Protein AF-A0AAD7F7Q9-F1 (afdb_monomer)

pLDDT: mean 79.04, std 15.79, range [34.03, 96.25]

Sequence (147 aa):
RQLPAELTTLDPARLTSANYLDISNCEGPLRQQFRRVQSKQIPDPHMRQYGLHLRTSDIVFPDNTRGFLYLNSPSDQSPLAASLRLRITGSDDPRTMAEGHDLLMDYGLPWKIPILELLSRARYKNFMKILTEDGLAPPELKLVAVS

Solvent-accessible surface area (backbone atoms only — not comparable to full-atom values): 8892 Å² total; per-residue (Å²): 87,76,79,64,96,51,65,71,61,39,51,79,93,70,56,48,49,70,42,45,40,78,47,41,67,33,57,49,84,69,33,79,71,44,57,43,73,72,56,93,70,77,71,59,78,72,44,54,81,73,70,60,67,82,56,59,42,86,42,70,47,54,84,83,43,24,22,37,61,29,62,48,65,60,89,91,50,62,73,73,69,15,23,40,32,42,35,34,32,94,54,51,54,58,78,38,62,79,80,31,45,62,43,60,40,101,87,72,46,66,45,66,47,46,42,66,54,42,73,74,36,81,91,30,48,68,60,50,49,32,30,49,76,68,71,68,50,64,86,83,58,82,74,71,85,72,133

Radius of gyration: 16.32 Å; Cα contacts (8 Å, |Δi|>4): 230; chains: 1; bounding box: 46×30×40 Å

Mean predicted aligned error: 8.83 Å

Foldseek 3Di:
DDQQPQCQAQALVPAALSQKDDQAQHDDPLQVLQKDQPDPDDPDPVCVVVVDDRDIDRDGQHPQQIAHWHWDDDPVDDLQQIWIWGWRFPHSHSVRSVVTHTRAHPVGHHRTGGLVNCVPDPRNVVVLVSCVVVVNNDPPPPPPPDD

Organism: NCBI:txid1738132

Secondary structure (DSSP, 8-state):
--S-TT-----GGG--GGGEEE-TT--STTGGG-EEES-SS---GGGGGGT----EEE-PPPTT-EEEEEEE--TTS-GGG-EEEEEE-SSS-GGGGGT-EEPBPTTSSBPEEEHHHHHH-GGGHHHHHHHHHTT-S-GGGGGS---

Structure (mmCIF, N/CA/C/O backbone):
data_AF-A0AAD7F7Q9-F1
#
_entry.id   AF-A0AAD7F7Q9-F1
#
loop_
_atom_site.group_PDB
_atom_site.id
_atom_site.type_symbol
_atom_site.label_atom_id
_atom_site.label_alt_id
_atom_site.label_comp_id
_atom_site.label_asym_id
_atom_site.label_entity_id
_atom_site.label_seq_id
_atom_site.pdbx_PDB_ins_code
_atom_site.Cartn_x
_atom_site.Cartn_y
_atom_site.Cartn_z
_atom_site.occupancy
_atom_site.B_iso_or_equiv
_atom_site.auth_seq_id
_atom_site.auth_comp_id
_atom_site.auth_asym_id
_atom_site.auth_atom_id
_atom_site.pdbx_PDB_model_num
ATOM 1 N N . ARG A 1 1 ? 6.349 11.960 -7.761 1.00 45.59 1 ARG A N 1
ATOM 2 C CA . ARG A 1 1 ? 5.029 12.498 -7.342 1.00 45.59 1 ARG A CA 1
ATOM 3 C C . ARG A 1 1 ? 4.796 12.045 -5.902 1.00 45.59 1 ARG A C 1
ATOM 5 O O . ARG A 1 1 ? 5.160 10.929 -5.568 1.00 45.59 1 ARG A O 1
ATOM 12 N N . GLN A 1 2 ? 4.315 12.918 -5.016 1.00 48.66 2 GLN A N 1
ATOM 13 C CA . GLN A 1 2 ? 3.992 12.522 -3.637 1.00 48.66 2 GLN A CA 1
ATOM 14 C C . GLN A 1 2 ? 2.773 11.580 -3.631 1.00 48.66 2 GLN A C 1
ATOM 16 O O . GLN A 1 2 ? 2.073 11.489 -4.639 1.00 48.66 2 GLN A O 1
ATOM 21 N N . LEU A 1 3 ? 2.557 10.866 -2.520 1.00 59.94 3 LEU A N 1
ATOM 22 C CA . LEU A 1 3 ? 1.304 10.147 -2.248 1.00 59.94 3 LEU A CA 1
ATOM 23 C C . LEU A 1 3 ? 0.109 11.050 -2.606 1.00 59.94 3 LEU A C 1
ATOM 25 O O . LEU A 1 3 ? 0.223 12.265 -2.423 1.00 59.94 3 LEU A O 1
ATOM 29 N N . PRO A 1 4 ? -1.003 10.505 -3.123 1.00 57.69 4 PRO A N 1
ATOM 30 C CA . PRO A 1 4 ? -2.164 11.300 -3.474 1.00 57.69 4 PRO A CA 1
ATOM 31 C C . PRO A 1 4 ? -2.591 12.068 -2.233 1.00 57.69 4 PRO A C 1
ATOM 33 O O . PRO A 1 4 ? -2.546 11.545 -1.115 1.00 57.69 4 PRO A O 1
ATOM 36 N N . ALA A 1 5 ? -2.996 13.316 -2.442 1.00 60.59 5 ALA A N 1
ATOM 37 C CA . ALA A 1 5 ? -3.481 14.178 -1.371 1.00 60.59 5 ALA A CA 1
ATOM 38 C C . ALA A 1 5 ? -4.676 13.557 -0.616 1.00 60.59 5 ALA A C 1
ATOM 40 O O . ALA A 1 5 ? -4.972 13.963 0.502 1.00 60.59 5 ALA A O 1
ATOM 41 N N . GLU A 1 6 ? -5.316 12.552 -1.221 1.00 69.12 6 GLU A N 1
ATOM 42 C CA . GLU A 1 6 ? -6.557 11.908 -0.799 1.00 69.12 6 GLU A CA 1
ATOM 43 C C . GLU A 1 6 ? -6.364 10.476 -0.269 1.00 69.12 6 GLU A C 1
ATOM 45 O O . GLU A 1 6 ? -7.336 9.734 -0.133 1.00 69.12 6 GLU A O 1
ATOM 50 N N . LEU A 1 7 ? -5.137 10.034 0.051 1.00 86.00 7 LEU A N 1
ATOM 51 C CA . LEU A 1 7 ? -4.993 8.772 0.788 1.00 86.00 7 LEU A CA 1
ATOM 52 C C . LEU A 1 7 ? -5.560 8.954 2.205 1.00 86.00 7 LEU A C 1
ATOM 54 O O . LEU A 1 7 ? -4.905 9.530 3.071 1.00 86.00 7 LEU A O 1
ATOM 58 N N . THR A 1 8 ? -6.779 8.467 2.422 1.00 91.25 8 THR A N 1
ATOM 59 C CA . THR A 1 8 ? -7.552 8.666 3.657 1.00 91.25 8 THR A CA 1
ATOM 60 C C . THR A 1 8 ? -7.691 7.407 4.502 1.00 91.25 8 THR A C 1
ATOM 62 O O . THR A 1 8 ? -8.021 7.516 5.676 1.00 91.25 8 THR A O 1
ATOM 65 N N . THR A 1 9 ? -7.449 6.225 3.932 1.00 94.38 9 THR A N 1
ATOM 66 C CA . THR A 1 9 ? -7.551 4.948 4.644 1.00 94.38 9 THR A CA 1
ATOM 67 C C . THR A 1 9 ? -6.593 3.909 4.066 1.00 94.38 9 THR A C 1
ATOM 69 O O . THR A 1 9 ? -6.182 3.988 2.906 1.00 94.38 9 THR A O 1
ATOM 72 N N . LEU A 1 10 ? -6.224 2.947 4.901 1.00 94.31 10 LEU A N 1
ATOM 73 C CA . LEU A 1 10 ? -5.445 1.753 4.582 1.00 94.31 10 LEU A CA 1
ATOM 74 C C . LEU A 1 10 ? -6.214 0.466 4.918 1.00 94.31 10 LEU A C 1
ATOM 76 O O . LEU A 1 10 ? -5.664 -0.629 4.771 1.00 94.31 10 LEU A O 1
ATOM 80 N N . ASP A 1 11 ? -7.465 0.591 5.364 1.00 94.38 11 ASP A N 1
ATOM 81 C CA . ASP A 1 11 ? -8.386 -0.519 5.579 1.00 94.38 11 ASP A CA 1
ATOM 82 C C . ASP A 1 11 ? -9.008 -0.955 4.238 1.00 94.38 11 ASP A C 1
ATOM 84 O O . ASP A 1 11 ? -9.748 -0.169 3.634 1.00 94.38 11 ASP A O 1
ATOM 88 N N . PRO A 1 12 ? -8.775 -2.200 3.769 1.00 93.00 12 PRO A N 1
ATOM 89 C CA . PRO A 1 12 ? -9.391 -2.718 2.548 1.00 93.00 12 PRO A CA 1
ATOM 90 C C . PRO A 1 12 ? -10.914 -2.549 2.487 1.00 93.00 12 PRO A C 1
ATOM 92 O O . PRO A 1 12 ? -11.456 -2.361 1.401 1.00 93.00 12 PRO A O 1
ATOM 95 N N . ALA A 1 13 ? -11.607 -2.609 3.629 1.00 93.31 13 ALA A N 1
ATOM 96 C CA . ALA A 1 13 ? -13.064 -2.517 3.692 1.00 93.31 13 ALA A CA 1
ATOM 97 C C . ALA A 1 13 ? -13.599 -1.085 3.516 1.00 93.31 13 ALA A C 1
ATOM 99 O O . ALA A 1 13 ? -14.800 -0.900 3.318 1.00 93.31 13 ALA A O 1
ATOM 100 N N . ARG A 1 14 ? -12.729 -0.071 3.597 1.00 95.06 14 ARG A N 1
ATOM 101 C CA . ARG A 1 14 ? -13.099 1.354 3.560 1.00 95.06 14 ARG A CA 1
ATOM 102 C C . ARG A 1 14 ? -12.535 2.093 2.349 1.00 95.06 14 ARG A C 1
ATOM 104 O O . ARG A 1 14 ? -12.756 3.297 2.223 1.00 95.06 14 ARG A O 1
ATOM 111 N N . LEU A 1 15 ? -11.819 1.389 1.471 1.00 94.31 15 LEU A N 1
ATOM 112 C CA . LEU A 1 15 ? -11.243 1.960 0.258 1.00 94.31 15 LEU A CA 1
ATOM 113 C C . LEU A 1 15 ? -12.321 2.577 -0.640 1.00 94.31 15 LEU A C 1
ATOM 115 O O . LEU A 1 15 ? -13.414 2.039 -0.811 1.00 94.31 15 LEU A O 1
ATOM 119 N N . THR A 1 16 ? -11.964 3.695 -1.263 1.00 94.31 16 THR A N 1
ATOM 120 C CA . THR A 1 16 ? -12.761 4.399 -2.274 1.00 94.31 16 THR A CA 1
ATOM 121 C C . THR A 1 16 ? -11.908 4.661 -3.512 1.00 94.31 16 THR A C 1
ATOM 123 O O . THR A 1 16 ? -10.683 4.542 -3.451 1.00 94.31 16 THR A O 1
ATOM 126 N N . SER A 1 17 ? -12.517 5.065 -4.630 1.00 93.56 17 SER A N 1
ATOM 127 C CA . SER A 1 17 ? -11.772 5.390 -5.857 1.00 93.56 17 SER A CA 1
ATOM 128 C C . SER A 1 17 ? -10.753 6.519 -5.681 1.00 93.56 17 SER A C 1
ATOM 130 O O . SER A 1 17 ? -9.699 6.495 -6.310 1.00 93.56 17 SER A O 1
ATOM 132 N N . ALA A 1 18 ? -10.987 7.444 -4.745 1.00 91.44 18 ALA A N 1
ATOM 133 C CA . ALA A 1 18 ? -10.034 8.492 -4.365 1.00 91.44 18 ALA A CA 1
ATOM 134 C C . ALA A 1 18 ? -8.714 7.943 -3.784 1.00 91.44 18 ALA A C 1
ATOM 136 O O . ALA A 1 18 ? -7.675 8.602 -3.820 1.00 91.44 18 ALA A O 1
ATOM 137 N N . ASN A 1 19 ? -8.726 6.716 -3.252 1.00 91.94 19 ASN A N 1
ATOM 138 C CA . ASN A 1 19 ? -7.531 6.055 -2.733 1.00 91.94 19 ASN A CA 1
ATOM 139 C C . ASN A 1 19 ? -6.743 5.300 -3.818 1.00 91.94 19 ASN A C 1
ATOM 141 O O . ASN A 1 19 ? -5.740 4.659 -3.494 1.00 91.94 19 ASN A O 1
ATOM 145 N N . TYR A 1 20 ? -7.179 5.355 -5.082 1.00 92.69 20 TYR A N 1
ATOM 146 C CA . TYR A 1 20 ? -6.471 4.743 -6.198 1.00 92.69 20 TYR A CA 1
ATOM 147 C C . TYR A 1 20 ? -5.188 5.508 -6.519 1.00 92.69 20 TYR A C 1
ATOM 149 O O . TYR A 1 20 ? -5.138 6.738 -6.575 1.00 92.69 20 TYR A O 1
ATOM 157 N N . LEU A 1 21 ? -4.117 4.754 -6.720 1.00 89.44 21 LEU A N 1
ATOM 158 C CA . LEU A 1 21 ? -2.762 5.261 -6.826 1.00 89.44 21 LEU A CA 1
ATOM 159 C C . LEU A 1 21 ? -2.175 4.890 -8.169 1.00 89.44 21 LEU A C 1
ATOM 161 O O . LEU A 1 21 ? -2.281 3.743 -8.590 1.00 89.44 21 LEU A O 1
ATOM 165 N N . ASP A 1 22 ? -1.439 5.821 -8.763 1.00 90.00 22 ASP A N 1
ATOM 166 C CA . ASP A 1 22 ? -0.465 5.509 -9.799 1.00 90.00 22 ASP A CA 1
ATOM 167 C C . ASP A 1 22 ? 0.932 5.863 -9.298 1.00 90.00 22 ASP A C 1
ATOM 169 O O . ASP A 1 22 ? 1.270 7.038 -9.114 1.00 90.00 22 ASP A O 1
ATOM 173 N N . ILE A 1 23 ? 1.734 4.829 -9.042 1.00 85.69 23 ILE A N 1
ATOM 174 C CA . ILE A 1 23 ? 3.135 4.980 -8.646 1.00 85.69 23 ILE A CA 1
ATOM 175 C C . ILE A 1 23 ? 4.101 4.534 -9.748 1.00 85.69 23 ILE A C 1
ATOM 177 O O . ILE A 1 23 ? 5.302 4.425 -9.487 1.00 85.69 23 ILE A O 1
ATOM 181 N N . SER A 1 24 ? 3.608 4.321 -10.971 1.00 86.94 24 SER A N 1
ATOM 182 C CA . SER A 1 24 ? 4.445 4.035 -12.139 1.00 86.94 24 SER A CA 1
ATOM 183 C C . SER A 1 24 ? 5.492 5.136 -12.288 1.00 86.94 24 SER A C 1
ATOM 185 O O . SER A 1 24 ? 5.168 6.326 -12.229 1.00 86.94 24 SER A O 1
ATOM 187 N N . ASN A 1 25 ? 6.762 4.752 -12.440 1.00 78.19 25 ASN A N 1
ATOM 188 C CA . ASN A 1 25 ? 7.876 5.695 -12.599 1.00 78.19 25 ASN A CA 1
ATOM 189 C C . ASN A 1 25 ? 7.982 6.756 -11.479 1.00 78.19 25 ASN A C 1
ATOM 191 O O . ASN A 1 25 ? 8.553 7.832 -11.667 1.00 78.19 25 ASN A O 1
ATOM 195 N N . CYS A 1 26 ? 7.411 6.490 -10.300 1.00 71.38 26 CYS A N 1
ATOM 196 C CA . CYS A 1 26 ? 7.268 7.512 -9.277 1.00 71.38 26 CYS A CA 1
ATOM 197 C C . CYS A 1 26 ? 8.579 7.790 -8.532 1.00 71.38 26 CYS A C 1
ATOM 199 O O . CYS A 1 26 ? 9.206 6.903 -7.951 1.00 71.38 26 CYS A O 1
ATOM 201 N N . GLU A 1 27 ? 8.952 9.068 -8.470 1.00 60.91 27 GLU A N 1
ATOM 202 C CA . GLU A 1 27 ? 9.985 9.576 -7.570 1.00 60.91 27 GLU A CA 1
ATOM 203 C C . GLU A 1 27 ? 9.368 9.980 -6.221 1.00 60.91 27 GLU A C 1
ATOM 205 O O . GLU A 1 27 ? 8.457 10.815 -6.175 1.00 60.91 27 GLU A O 1
ATOM 210 N N . GLY A 1 28 ? 9.837 9.380 -5.118 1.00 64.88 28 GLY A N 1
ATOM 211 C CA . GLY A 1 28 ? 9.315 9.648 -3.774 1.00 64.88 28 GLY A CA 1
ATOM 212 C C . GLY A 1 28 ? 9.776 8.654 -2.694 1.00 64.88 28 GLY A C 1
ATOM 213 O O . GLY A 1 28 ? 10.573 7.756 -2.971 1.00 64.88 28 GLY A O 1
ATOM 214 N N . PRO A 1 29 ? 9.277 8.770 -1.447 1.00 62.78 29 PRO A N 1
ATOM 215 C CA . PRO A 1 29 ? 9.687 7.916 -0.325 1.00 62.78 29 PRO A CA 1
ATOM 216 C C . PRO A 1 29 ? 9.320 6.433 -0.506 1.00 62.78 29 PRO A C 1
ATOM 218 O O . PRO A 1 29 ? 9.980 5.575 0.080 1.00 62.78 29 PRO A O 1
ATOM 221 N N . LEU A 1 30 ? 8.315 6.124 -1.335 1.00 68.50 30 LEU A N 1
ATOM 222 C CA . LEU A 1 30 ? 7.985 4.750 -1.728 1.00 68.50 30 LEU A CA 1
ATOM 223 C C . LEU A 1 30 ? 9.050 4.135 -2.650 1.00 68.50 30 LEU A C 1
ATOM 225 O O . LEU A 1 30 ? 9.368 2.959 -2.500 1.00 68.50 30 LEU A O 1
ATOM 229 N N . ARG A 1 31 ? 9.678 4.930 -3.533 1.00 68.62 31 ARG A N 1
ATOM 230 C CA . ARG A 1 31 ? 10.747 4.462 -4.438 1.00 68.62 31 ARG A CA 1
ATOM 231 C C . ARG A 1 31 ? 11.928 3.887 -3.667 1.00 68.62 31 ARG A C 1
ATOM 233 O O . ARG A 1 31 ? 12.484 2.873 -4.056 1.00 68.62 31 ARG A O 1
ATOM 240 N N . GLN A 1 32 ? 12.281 4.493 -2.533 1.00 64.38 32 GLN A N 1
ATOM 241 C CA . GLN A 1 32 ? 13.411 4.026 -1.724 1.00 64.38 32 GLN A CA 1
ATOM 242 C C . GLN A 1 32 ? 13.208 2.618 -1.138 1.00 64.38 32 GLN A C 1
ATOM 244 O O . GLN A 1 32 ? 14.171 2.069 -0.602 1.00 64.38 32 GLN A O 1
ATOM 249 N N . GLN A 1 33 ? 11.996 2.058 -1.224 1.00 66.88 33 GLN A N 1
ATOM 250 C CA . GLN A 1 33 ? 11.670 0.684 -0.832 1.00 66.88 33 GLN A CA 1
ATOM 251 C C . GLN A 1 33 ? 11.658 -0.296 -2.001 1.00 66.88 33 GLN A C 1
ATOM 253 O O . GLN A 1 33 ? 11.740 -1.502 -1.789 1.00 66.88 33 GLN A O 1
ATOM 258 N N . PHE A 1 34 ? 11.564 0.196 -3.232 1.00 69.38 34 PHE A N 1
ATOM 259 C CA . PHE A 1 34 ? 11.655 -0.634 -4.422 1.00 69.38 34 PHE A CA 1
ATOM 260 C C . PHE A 1 34 ? 13.121 -0.688 -4.856 1.00 69.38 34 PHE A C 1
ATOM 262 O O . PHE A 1 34 ? 13.585 0.053 -5.720 1.00 69.38 34 PHE A O 1
ATOM 269 N N . ARG A 1 35 ? 13.899 -1.514 -4.150 1.00 68.12 35 ARG A N 1
ATOM 270 C CA . ARG A 1 35 ? 15.325 -1.714 -4.423 1.00 68.12 35 ARG A CA 1
ATOM 271 C C . ARG A 1 35 ? 15.586 -3.121 -4.916 1.00 68.12 35 ARG A C 1
ATOM 273 O O . ARG A 1 35 ? 15.092 -4.094 -4.346 1.00 68.12 35 ARG A O 1
ATOM 280 N N . ARG A 1 36 ? 16.452 -3.226 -5.917 1.00 70.50 36 ARG A N 1
ATOM 281 C CA . ARG A 1 36 ? 16.958 -4.506 -6.407 1.00 70.50 36 ARG A CA 1
ATOM 282 C C . ARG A 1 36 ? 18.270 -4.831 -5.720 1.00 70.50 36 ARG A C 1
ATOM 284 O O . ARG A 1 36 ? 19.174 -3.998 -5.685 1.00 70.50 36 ARG A O 1
ATOM 291 N N . VAL A 1 37 ? 18.399 -6.049 -5.207 1.00 70.31 37 VAL A N 1
ATOM 292 C CA . VAL A 1 37 ? 19.688 -6.544 -4.713 1.00 70.31 37 VAL A CA 1
ATOM 293 C C . VAL A 1 37 ? 20.587 -6.838 -5.919 1.00 70.31 37 VAL A C 1
ATOM 295 O O . VAL A 1 37 ? 20.209 -7.600 -6.806 1.00 70.31 37 VAL A O 1
ATOM 298 N N . GLN A 1 38 ? 21.766 -6.217 -5.966 1.00 66.62 38 GLN A N 1
ATOM 299 C CA . GLN A 1 38 ? 22.714 -6.330 -7.082 1.00 66.62 38 GLN A CA 1
ATOM 300 C C . GLN A 1 38 ? 23.519 -7.633 -7.049 1.00 66.62 38 GLN A C 1
ATOM 302 O O . GLN A 1 38 ? 23.989 -8.083 -8.088 1.00 66.62 38 GLN A O 1
ATOM 307 N N . SER A 1 39 ? 23.687 -8.244 -5.873 1.00 66.81 39 SER A N 1
ATOM 308 C CA . SER A 1 39 ? 24.421 -9.501 -5.717 1.00 66.81 39 SER A CA 1
ATOM 309 C C . SER A 1 39 ? 23.614 -10.518 -4.922 1.00 66.81 39 SER A C 1
ATOM 311 O O . SER A 1 39 ? 23.101 -10.218 -3.848 1.00 66.81 39 SER A O 1
ATOM 313 N N . LYS A 1 40 ? 23.543 -11.749 -5.435 1.00 59.38 40 LYS A N 1
ATOM 314 C CA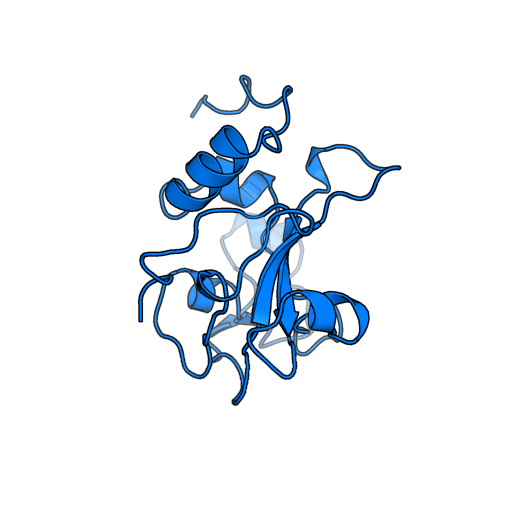 . LYS A 1 40 ? 22.988 -12.899 -4.707 1.00 59.38 40 LYS A CA 1
ATOM 315 C C . LYS A 1 40 ? 23.964 -13.457 -3.660 1.00 59.38 40 LYS A C 1
ATOM 317 O O . LYS A 1 40 ? 23.587 -14.347 -2.906 1.00 59.38 40 LYS A O 1
ATOM 322 N N . GLN A 1 41 ? 25.202 -12.955 -3.610 1.00 61.66 41 GLN A N 1
ATOM 323 C CA . GLN A 1 41 ? 26.150 -13.302 -2.557 1.00 61.66 41 GLN A CA 1
ATOM 324 C C . GLN A 1 41 ? 25.797 -12.517 -1.298 1.00 61.66 41 GLN A C 1
ATOM 326 O O . GLN A 1 41 ? 25.859 -11.287 -1.280 1.00 61.66 41 GLN A O 1
ATOM 331 N N . ILE A 1 42 ? 25.407 -13.242 -0.254 1.00 58.56 42 ILE A N 1
ATOM 332 C CA . ILE A 1 42 ? 25.211 -12.678 1.077 1.00 58.56 42 ILE A CA 1
ATOM 333 C C . ILE A 1 42 ? 26.615 -12.349 1.603 1.00 58.56 42 ILE A C 1
ATOM 335 O O . ILE A 1 42 ? 27.424 -13.271 1.717 1.00 58.56 42 ILE A O 1
ATOM 339 N N . PRO A 1 43 ? 26.945 -11.071 1.876 1.00 57.97 43 PRO A N 1
ATOM 340 C CA . PRO A 1 43 ? 28.197 -10.732 2.536 1.00 57.97 43 PRO A CA 1
ATOM 341 C C . PRO A 1 43 ? 28.267 -11.495 3.852 1.00 57.97 43 PRO A C 1
ATOM 343 O O . PRO A 1 43 ? 27.231 -11.662 4.504 1.00 57.97 43 PRO A O 1
ATOM 346 N N . ASP A 1 44 ? 29.463 -11.941 4.227 1.00 62.97 44 ASP A N 1
ATOM 347 C CA . ASP A 1 44 ? 29.699 -12.610 5.504 1.00 62.97 44 ASP A CA 1
ATOM 348 C C . ASP A 1 44 ? 28.953 -11.849 6.626 1.00 62.97 44 ASP A C 1
ATOM 350 O O . ASP A 1 44 ? 29.034 -10.617 6.687 1.00 62.97 44 ASP A O 1
ATOM 354 N N . PRO A 1 45 ? 28.156 -12.524 7.474 1.00 58.88 45 PRO A N 1
ATOM 355 C CA . PRO A 1 45 ? 27.390 -11.866 8.530 1.00 58.88 45 PRO A CA 1
ATOM 356 C C . PRO A 1 45 ? 28.252 -10.988 9.458 1.00 58.88 45 PRO A C 1
ATOM 358 O O . PRO A 1 45 ? 27.746 -9.981 9.960 1.00 58.88 45 PRO A O 1
ATOM 361 N N . HIS A 1 46 ? 29.549 -11.281 9.612 1.00 62.03 46 HIS A N 1
ATOM 362 C CA . HIS A 1 46 ? 30.514 -10.446 10.337 1.00 62.03 46 HIS A CA 1
ATOM 363 C C . HIS A 1 46 ? 30.851 -9.140 9.594 1.00 62.03 46 HIS A C 1
ATOM 365 O O . HIS A 1 46 ? 31.169 -8.131 10.220 1.00 62.03 46 HIS A O 1
ATOM 371 N N . MET A 1 47 ? 30.690 -9.081 8.268 1.00 54.06 47 MET A N 1
ATOM 372 C CA . MET A 1 47 ? 30.880 -7.851 7.484 1.00 54.06 47 MET A CA 1
ATOM 373 C C . MET A 1 47 ? 29.819 -6.782 7.764 1.00 54.06 47 MET A C 1
ATOM 375 O O . MET A 1 47 ? 30.068 -5.599 7.519 1.00 54.06 47 MET A O 1
ATOM 379 N N . ARG A 1 48 ? 28.656 -7.152 8.325 1.00 52.75 48 ARG A N 1
ATOM 380 C CA . ARG A 1 48 ? 27.645 -6.172 8.762 1.00 52.75 48 ARG A CA 1
ATOM 381 C C . ARG A 1 48 ? 28.125 -5.318 9.937 1.00 52.75 48 ARG A C 1
ATOM 383 O O . ARG A 1 48 ? 27.694 -4.173 10.034 1.00 52.75 48 ARG A O 1
ATOM 390 N N . GLN A 1 49 ? 29.048 -5.819 10.770 1.00 53.00 49 GLN A N 1
ATOM 391 C CA . GLN A 1 49 ? 29.684 -5.013 11.825 1.00 53.00 49 GLN A CA 1
ATOM 392 C C . GLN A 1 49 ? 30.550 -3.879 11.254 1.00 53.00 49 GLN A C 1
ATOM 394 O O . GLN A 1 49 ? 30.770 -2.885 11.937 1.00 53.00 49 GLN A O 1
ATOM 399 N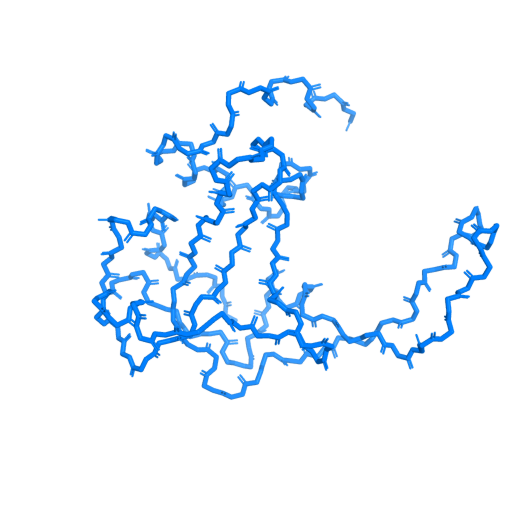 N . TYR A 1 50 ? 30.975 -3.984 9.990 1.00 48.03 50 TYR A N 1
ATOM 400 C CA . TYR A 1 50 ? 31.792 -2.983 9.296 1.00 48.03 50 TYR A CA 1
ATOM 401 C C . TYR A 1 50 ? 30.984 -2.085 8.341 1.00 48.03 50 TYR A C 1
ATOM 403 O O . TYR A 1 50 ? 31.559 -1.394 7.504 1.00 48.03 50 TYR A O 1
ATOM 411 N N . GLY A 1 51 ? 29.647 -2.094 8.431 1.00 48.50 51 GLY A N 1
ATOM 412 C CA . GLY A 1 51 ? 28.786 -1.213 7.633 1.00 48.50 51 GLY A CA 1
ATOM 413 C C . GLY A 1 51 ? 28.678 -1.581 6.149 1.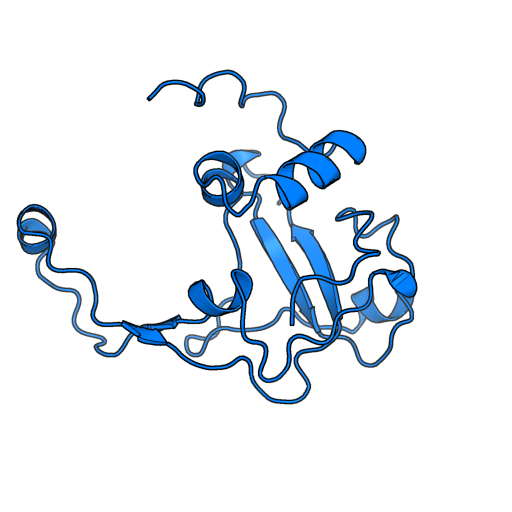00 48.50 51 GLY A C 1
ATOM 414 O O . GLY A 1 51 ? 28.158 -0.787 5.361 1.00 48.50 51 GLY A O 1
ATOM 415 N N . LEU A 1 52 ? 29.129 -2.775 5.736 1.00 50.59 52 LEU A N 1
ATOM 416 C CA . LEU A 1 52 ? 28.961 -3.219 4.354 1.00 50.59 52 LEU A CA 1
ATOM 417 C C . LEU A 1 52 ? 27.508 -3.664 4.122 1.00 50.59 52 LEU A C 1
ATOM 419 O O . LEU A 1 52 ? 27.112 -4.796 4.403 1.00 50.59 52 LEU A O 1
ATOM 423 N N . HIS A 1 53 ? 26.683 -2.742 3.631 1.00 57.81 53 HIS A N 1
ATOM 424 C CA . HIS A 1 53 ? 25.310 -3.037 3.235 1.00 57.81 53 HIS A CA 1
ATOM 425 C C . HIS A 1 53 ? 25.276 -3.918 1.979 1.00 57.81 53 HIS A C 1
ATOM 427 O O . HIS A 1 53 ? 26.144 -3.821 1.108 1.00 57.81 53 HIS A O 1
ATOM 433 N N . LEU A 1 54 ? 24.237 -4.758 1.862 1.00 63.41 54 LEU A N 1
ATOM 434 C CA . LEU A 1 54 ? 23.908 -5.419 0.597 1.00 63.41 54 LEU A CA 1
ATOM 435 C C . LEU A 1 54 ? 23.908 -4.362 -0.509 1.00 63.41 54 LEU A C 1
ATOM 437 O O . LEU A 1 54 ? 23.232 -3.340 -0.386 1.00 63.41 54 LEU A O 1
ATOM 441 N N . ARG A 1 55 ? 24.673 -4.596 -1.580 1.00 67.12 55 ARG A N 1
ATOM 442 C CA . ARG A 1 55 ? 24.666 -3.685 -2.724 1.00 67.12 55 ARG A CA 1
ATOM 443 C C . ARG A 1 55 ? 23.276 -3.712 -3.341 1.00 67.12 55 ARG A C 1
ATOM 445 O O . ARG A 1 55 ? 22.847 -4.742 -3.857 1.00 67.12 55 ARG A O 1
ATOM 452 N N . THR A 1 56 ? 22.570 -2.591 -3.269 1.00 68.12 56 THR A N 1
ATOM 453 C CA . THR A 1 56 ? 21.246 -2.422 -3.866 1.00 68.12 56 THR A CA 1
ATOM 454 C C . THR A 1 56 ? 21.280 -1.325 -4.917 1.00 68.12 56 THR A C 1
ATOM 456 O O . THR A 1 56 ? 21.857 -0.272 -4.661 1.00 68.12 56 THR A O 1
ATOM 459 N N . SER A 1 57 ? 20.642 -1.536 -6.065 1.00 69.44 57 SER A N 1
ATOM 460 C CA . SER A 1 57 ? 20.318 -0.457 -7.003 1.00 69.44 57 SER A CA 1
ATOM 461 C C . SER A 1 57 ? 18.913 0.048 -6.728 1.00 69.44 57 SER A C 1
ATOM 463 O O . SER A 1 57 ? 17.991 -0.749 -6.521 1.00 69.44 57 SER A O 1
ATOM 465 N N . ASP A 1 58 ? 18.752 1.365 -6.796 1.00 67.94 58 ASP A N 1
ATOM 466 C CA . ASP A 1 58 ? 17.433 1.961 -6.938 1.00 67.94 58 ASP A CA 1
ATOM 467 C C . ASP A 1 58 ? 16.852 1.514 -8.280 1.00 67.94 58 ASP A C 1
ATOM 469 O O . ASP A 1 58 ? 17.483 1.684 -9.324 1.00 67.94 58 ASP A O 1
ATOM 473 N N . ILE A 1 59 ? 15.659 0.933 -8.243 1.00 72.81 59 ILE A N 1
ATOM 474 C CA . ILE A 1 59 ? 14.874 0.642 -9.438 1.00 72.81 59 ILE A CA 1
ATOM 475 C C . ILE A 1 59 ? 13.610 1.499 -9.400 1.00 72.81 59 ILE A C 1
ATOM 477 O O . ILE A 1 59 ? 13.150 1.920 -8.335 1.00 72.81 59 ILE A O 1
ATOM 481 N N . VAL A 1 60 ? 13.090 1.837 -10.573 1.00 78.31 60 VAL A N 1
ATOM 482 C CA . VAL A 1 60 ? 11.785 2.492 -10.678 1.00 78.31 60 VAL A CA 1
ATOM 483 C C . VAL A 1 60 ? 10.692 1.437 -10.569 1.00 78.31 60 VAL A C 1
ATOM 485 O O . VAL A 1 60 ? 10.906 0.279 -10.934 1.00 78.31 60 VAL A O 1
ATOM 488 N N . PHE A 1 61 ? 9.529 1.827 -10.049 1.00 83.19 61 PHE A N 1
ATOM 489 C CA . PHE A 1 61 ? 8.349 0.974 -10.148 1.00 83.19 61 PHE A CA 1
ATOM 490 C C . PHE A 1 61 ? 8.044 0.708 -11.628 1.00 83.19 61 PHE A C 1
ATOM 492 O O . PHE A 1 61 ? 8.134 1.657 -12.415 1.00 83.19 61 PHE A O 1
ATOM 499 N N . PRO A 1 62 ? 7.686 -0.533 -12.005 1.00 84.56 62 PRO A N 1
ATOM 500 C CA . PRO A 1 62 ? 7.328 -0.865 -13.376 1.00 84.56 62 PRO A CA 1
ATOM 501 C C . PRO A 1 62 ? 6.183 0.001 -13.905 1.00 84.56 62 PRO A C 1
ATOM 503 O O . PRO A 1 62 ? 5.400 0.576 -13.137 1.00 84.56 62 PRO A O 1
ATOM 506 N N . ASP A 1 63 ? 6.043 0.047 -15.224 1.00 86.38 63 ASP A N 1
ATOM 507 C CA . ASP A 1 63 ? 4.871 0.657 -15.844 1.00 86.38 63 ASP A CA 1
ATOM 508 C C . ASP A 1 63 ? 3.582 -0.029 -15.375 1.00 86.38 63 ASP A C 1
ATOM 510 O O . ASP A 1 63 ? 3.557 -1.229 -15.097 1.00 86.38 63 ASP A O 1
ATOM 514 N N . ASN A 1 64 ? 2.497 0.744 -15.307 1.00 86.50 64 ASN A N 1
ATOM 515 C CA . ASN A 1 64 ? 1.190 0.297 -14.821 1.00 86.50 64 ASN A CA 1
ATOM 516 C C . ASN A 1 64 ? 1.192 -0.207 -13.367 1.00 86.50 64 ASN A C 1
ATOM 518 O O . ASN A 1 64 ? 0.321 -0.993 -12.990 1.00 86.50 64 ASN A O 1
ATOM 522 N N . THR A 1 65 ? 2.104 0.285 -12.523 1.00 91.25 65 THR A N 1
ATOM 523 C CA . THR A 1 65 ? 2.052 0.040 -11.076 1.00 91.25 65 THR A CA 1
ATOM 524 C C . THR A 1 65 ? 0.975 0.924 -10.448 1.00 91.25 65 THR A C 1
ATOM 526 O O . THR A 1 65 ? 1.255 1.992 -9.891 1.00 91.25 65 THR A O 1
ATOM 529 N N . ARG A 1 66 ? -0.280 0.482 -10.588 1.00 93.00 66 ARG A N 1
ATOM 530 C CA . ARG A 1 66 ? -1.479 1.222 -10.190 1.00 93.00 66 ARG A CA 1
ATOM 531 C C . ARG A 1 66 ? -2.428 0.370 -9.367 1.00 93.00 66 ARG A C 1
ATOM 533 O O . ARG A 1 66 ? -2.624 -0.799 -9.686 1.00 93.00 66 ARG A O 1
ATOM 540 N N . GLY A 1 67 ? -3.016 0.941 -8.326 1.00 94.94 67 GLY A N 1
ATOM 541 C CA . GLY A 1 67 ? -3.884 0.190 -7.426 1.00 94.94 67 GLY A CA 1
ATOM 542 C C . GLY A 1 67 ? -4.045 0.831 -6.058 1.00 94.94 67 GLY A C 1
ATOM 543 O O . GLY A 1 67 ? -4.013 2.052 -5.938 1.00 94.94 67 GLY A O 1
ATOM 544 N N . PHE A 1 68 ? -4.198 0.013 -5.020 1.00 95.25 68 PHE A N 1
ATOM 545 C CA . PHE A 1 68 ? -4.507 0.478 -3.667 1.00 95.25 68 PHE A CA 1
ATOM 546 C C . PHE A 1 68 ? -3.450 0.045 -2.657 1.00 95.25 68 PHE A C 1
ATOM 548 O O . PHE A 1 68 ? -3.002 -1.106 -2.636 1.00 95.25 68 PHE A O 1
ATOM 555 N N . LEU A 1 69 ? -3.064 0.980 -1.791 1.00 94.31 69 LEU A N 1
ATOM 556 C CA . LEU A 1 69 ? -2.294 0.665 -0.596 1.00 94.31 69 LEU A CA 1
ATOM 557 C C . LEU A 1 69 ? -3.236 0.134 0.478 1.00 94.31 69 LEU A C 1
ATOM 559 O O . LEU A 1 69 ? -4.302 0.699 0.701 1.00 94.31 69 LEU A O 1
ATOM 563 N N . TYR A 1 70 ? -2.820 -0.924 1.163 1.00 95.25 70 TYR A N 1
ATOM 564 C CA . TYR A 1 70 ? -3.609 -1.509 2.238 1.00 95.25 70 TYR A CA 1
ATOM 565 C C . TYR A 1 70 ? -2.725 -2.144 3.310 1.00 95.25 70 TYR A C 1
ATOM 567 O O . TYR A 1 70 ? -1.599 -2.585 3.039 1.00 95.25 70 TYR A O 1
ATOM 575 N N . LEU A 1 71 ? -3.230 -2.190 4.542 1.00 93.81 71 LEU A N 1
ATOM 576 C CA . LEU A 1 71 ? -2.572 -2.912 5.621 1.00 93.81 71 LEU A CA 1
ATOM 577 C C . LEU A 1 71 ? -2.884 -4.407 5.505 1.00 93.81 71 LEU A C 1
ATOM 579 O O . LEU A 1 71 ? -4.021 -4.841 5.665 1.00 93.81 71 LEU A O 1
ATOM 583 N N . ASN A 1 72 ? -1.851 -5.215 5.289 1.00 93.81 72 ASN A N 1
ATOM 584 C CA . ASN A 1 72 ? -1.943 -6.662 5.400 1.00 93.81 72 ASN A CA 1
ATOM 585 C C . ASN A 1 72 ? -1.554 -7.089 6.821 1.00 93.81 72 ASN A C 1
ATOM 587 O O . ASN A 1 72 ? -0.360 -7.103 7.142 1.00 93.81 72 ASN A O 1
ATOM 591 N N . SER A 1 73 ? -2.539 -7.486 7.628 1.00 88.56 73 SER A N 1
ATOM 592 C CA . SER A 1 73 ? -2.345 -8.057 8.966 1.00 88.56 73 SER A CA 1
ATOM 593 C C . SER A 1 73 ? -2.774 -9.531 8.971 1.00 88.56 73 SER A C 1
ATOM 595 O O . SER A 1 73 ? -3.972 -9.805 8.906 1.00 88.56 73 SER A O 1
ATOM 597 N N . PRO A 1 74 ? -1.838 -10.498 8.973 1.00 78.25 74 PRO A N 1
ATOM 598 C CA . PRO A 1 74 ? -2.195 -11.913 9.038 1.00 78.25 74 PRO A CA 1
ATOM 599 C C . PRO A 1 74 ? -2.846 -12.220 10.394 1.00 78.25 74 PRO A C 1
ATOM 601 O O . PRO A 1 74 ? -2.222 -11.982 11.425 1.00 78.25 74 PRO A O 1
ATOM 604 N N . SER A 1 75 ? -4.073 -12.753 10.392 1.00 72.56 75 SER A N 1
ATOM 605 C CA . SER A 1 75 ? -4.887 -12.993 11.601 1.00 72.56 75 SER A CA 1
ATOM 606 C C . SER A 1 75 ? -4.207 -13.872 12.653 1.00 72.56 75 SER A C 1
ATOM 608 O O . SER A 1 75 ? -4.461 -13.711 13.842 1.00 72.56 75 SER A O 1
ATOM 610 N N . ASP A 1 76 ? -3.322 -14.766 12.214 1.00 75.81 76 ASP A N 1
ATOM 611 C CA . ASP A 1 76 ? -2.705 -15.795 13.060 1.00 75.81 76 ASP A CA 1
ATOM 612 C C . ASP A 1 76 ? -1.281 -15.417 13.499 1.00 75.81 76 ASP A C 1
ATOM 614 O O . ASP A 1 76 ? -0.530 -16.247 14.013 1.00 75.81 76 ASP A O 1
ATOM 618 N N . GLN A 1 77 ? -0.863 -14.175 13.243 1.00 76.75 77 GLN A N 1
ATOM 619 C CA . GLN A 1 77 ? 0.485 -13.696 13.531 1.00 76.75 77 GLN A CA 1
ATOM 620 C C . GLN A 1 77 ? 0.446 -12.490 14.466 1.00 76.75 77 GLN A C 1
ATOM 622 O O . GLN A 1 77 ? -0.563 -11.804 14.605 1.00 76.75 77 GLN A O 1
ATOM 627 N N . SER A 1 78 ? 1.582 -12.219 15.112 1.00 82.06 78 SER A N 1
ATOM 628 C CA . SER A 1 78 ? 1.754 -11.001 15.906 1.00 82.06 78 SER A CA 1
ATOM 629 C C . SER A 1 78 ? 1.390 -9.765 15.068 1.00 82.06 78 SER A C 1
ATOM 631 O O . SER A 1 78 ? 1.760 -9.716 13.891 1.00 82.06 78 SER A O 1
ATOM 633 N N . PRO A 1 79 ? 0.778 -8.720 15.657 1.00 81.31 79 PRO A N 1
ATOM 634 C CA . PRO A 1 79 ? 0.554 -7.447 14.971 1.00 81.31 79 PRO A CA 1
ATOM 635 C C . PRO A 1 79 ? 1.831 -6.840 14.364 1.00 81.31 79 PRO A C 1
ATOM 637 O O . PRO A 1 79 ? 1.765 -6.084 13.397 1.00 81.31 79 PRO A O 1
ATOM 640 N N . LEU A 1 80 ? 3.012 -7.208 14.877 1.00 82.75 80 LEU A N 1
ATOM 641 C CA . LEU A 1 80 ? 4.314 -6.815 14.327 1.00 82.75 80 LEU A CA 1
ATOM 642 C C . LEU A 1 80 ? 4.634 -7.450 12.963 1.00 82.75 80 LEU A C 1
ATOM 644 O O . LEU A 1 80 ? 5.506 -6.955 12.249 1.00 82.75 80 LEU A O 1
ATOM 648 N N . ALA A 1 81 ? 3.938 -8.523 12.582 1.00 86.62 81 ALA A N 1
ATOM 649 C CA . ALA A 1 81 ? 4.030 -9.128 11.256 1.00 86.62 81 ALA A CA 1
ATOM 650 C C . ALA A 1 81 ? 3.233 -8.351 10.193 1.00 86.62 81 ALA A C 1
ATOM 652 O O . ALA A 1 81 ? 3.359 -8.641 8.997 1.00 86.62 81 ALA A O 1
ATOM 653 N N . ALA A 1 82 ? 2.431 -7.362 10.605 1.00 90.50 82 ALA A N 1
ATOM 654 C CA . ALA A 1 82 ? 1.683 -6.528 9.684 1.00 90.50 82 ALA A CA 1
ATOM 655 C C . ALA A 1 82 ? 2.618 -5.733 8.763 1.00 90.50 82 ALA A C 1
ATOM 657 O O . ALA A 1 82 ? 3.746 -5.357 9.104 1.00 90.50 82 ALA A O 1
ATOM 658 N N . SER A 1 83 ? 2.137 -5.468 7.555 1.00 92.31 83 SER A N 1
ATOM 659 C CA . SER A 1 83 ? 2.888 -4.690 6.578 1.00 92.31 83 SER A CA 1
ATOM 660 C C . SER A 1 83 ? 1.958 -3.961 5.630 1.00 92.31 83 SER A C 1
ATOM 662 O O . SER A 1 83 ? 0.920 -4.495 5.243 1.00 92.31 83 SER A O 1
ATOM 664 N N . LEU A 1 84 ? 2.354 -2.758 5.236 1.00 92.88 84 LEU A N 1
ATOM 665 C CA . LEU A 1 84 ? 1.719 -2.046 4.142 1.00 92.88 84 LEU A CA 1
ATOM 666 C C . LEU A 1 84 ? 2.103 -2.726 2.831 1.00 92.88 84 LEU A C 1
ATOM 668 O O . LEU A 1 84 ? 3.288 -2.969 2.597 1.00 92.88 84 LEU A O 1
ATOM 672 N N . ARG A 1 85 ? 1.121 -3.006 1.982 1.00 94.44 85 ARG A N 1
ATOM 673 C CA . ARG A 1 85 ? 1.321 -3.563 0.642 1.00 94.44 85 ARG A CA 1
ATOM 674 C C . ARG A 1 85 ? 0.621 -2.701 -0.393 1.00 94.44 85 ARG A C 1
ATOM 676 O O . ARG A 1 85 ? -0.266 -1.924 -0.052 1.00 94.44 85 ARG A O 1
ATOM 683 N N . LEU A 1 86 ? 1.029 -2.859 -1.648 1.00 94.12 86 LEU A N 1
ATOM 684 C CA . LEU A 1 86 ? 0.312 -2.321 -2.795 1.00 94.12 86 LEU A CA 1
ATOM 685 C C . LEU A 1 86 ? -0.330 -3.478 -3.548 1.00 94.12 86 LEU A C 1
ATOM 687 O O . LEU A 1 86 ? 0.380 -4.370 -4.016 1.00 94.12 86 LEU A O 1
ATOM 691 N N . ARG A 1 87 ? -1.650 -3.436 -3.695 1.00 96.25 87 ARG A N 1
ATOM 692 C CA . ARG A 1 87 ? -2.378 -4.326 -4.591 1.00 96.25 87 ARG A CA 1
ATOM 693 C C . ARG A 1 87 ? -2.599 -3.633 -5.923 1.00 96.25 87 ARG A C 1
ATOM 695 O O . ARG 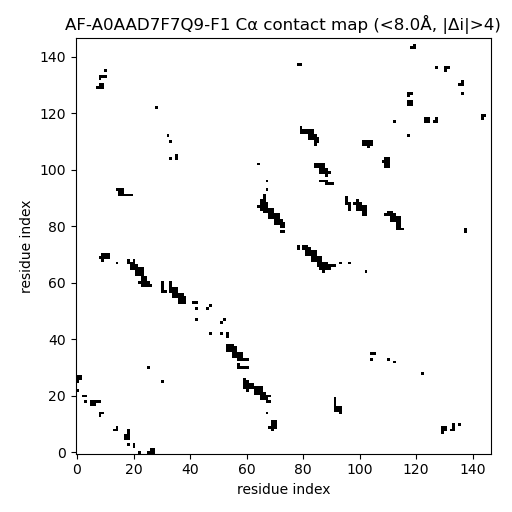A 1 87 ? -3.231 -2.585 -5.949 1.00 96.25 87 ARG A O 1
ATOM 702 N N . ILE A 1 88 ? -2.085 -4.217 -6.999 1.00 95.81 88 ILE A N 1
ATOM 703 C CA . ILE A 1 88 ? -2.294 -3.767 -8.373 1.00 95.81 88 ILE A CA 1
ATOM 704 C C . ILE A 1 88 ? -3.689 -4.195 -8.825 1.00 95.81 88 ILE A C 1
ATOM 706 O O . ILE A 1 88 ? -4.051 -5.370 -8.708 1.00 95.81 88 ILE A O 1
ATOM 710 N N . THR A 1 89 ? -4.455 -3.246 -9.357 1.00 96.06 89 THR A N 1
ATOM 711 C CA . THR A 1 89 ? -5.824 -3.468 -9.836 1.00 96.06 89 THR A CA 1
ATOM 712 C C . THR A 1 89 ? -6.050 -2.838 -11.211 1.00 96.06 89 THR A C 1
ATOM 714 O O . THR A 1 89 ? -5.367 -1.891 -11.609 1.00 96.06 89 THR A O 1
ATOM 717 N N . GLY A 1 90 ? -7.017 -3.381 -11.959 1.00 92.56 90 GLY A N 1
ATOM 718 C CA . GLY A 1 90 ? -7.329 -2.933 -13.322 1.00 92.56 90 GLY A CA 1
ATOM 719 C C . GLY A 1 90 ? -8.047 -1.581 -13.407 1.00 92.56 90 GLY A C 1
ATOM 720 O O . GLY A 1 90 ? -8.032 -0.961 -14.468 1.00 92.56 90 GLY A O 1
ATOM 721 N N . SER A 1 91 ? -8.654 -1.116 -12.314 1.00 94.50 91 SER A N 1
ATOM 722 C CA . SER A 1 91 ? -9.342 0.175 -12.229 1.00 94.50 91 SER A CA 1
ATOM 723 C C . SER A 1 91 ? -9.305 0.747 -10.808 1.00 94.50 91 SER A C 1
ATOM 725 O O . SER A 1 91 ? -8.825 0.101 -9.872 1.00 94.50 91 SER A O 1
ATOM 727 N N . ASP A 1 92 ? -9.839 1.958 -10.669 1.00 94.25 92 ASP A N 1
ATOM 728 C CA . ASP A 1 92 ? -10.061 2.681 -9.417 1.00 94.25 92 ASP A CA 1
ATOM 729 C C . ASP A 1 92 ? -11.302 2.209 -8.642 1.00 94.25 92 ASP A C 1
ATOM 731 O O . ASP A 1 92 ? -11.646 2.787 -7.616 1.00 94.25 92 ASP A O 1
ATOM 735 N N . ASP A 1 93 ? -11.970 1.143 -9.079 1.00 95.62 93 ASP A N 1
ATOM 736 C CA . ASP A 1 93 ? -13.070 0.540 -8.335 1.00 95.62 93 ASP A CA 1
ATOM 737 C C . ASP A 1 93 ? -12.517 -0.405 -7.252 1.00 95.62 93 ASP A C 1
ATOM 739 O O . ASP A 1 93 ? -11.917 -1.429 -7.603 1.00 95.62 93 ASP A O 1
ATOM 743 N N . PRO A 1 94 ? -12.741 -0.144 -5.946 1.00 94.19 94 PRO A N 1
ATOM 744 C CA . PRO A 1 94 ? -12.249 -0.997 -4.863 1.00 94.19 94 PRO A CA 1
ATOM 745 C C . PRO A 1 94 ? -12.684 -2.462 -4.972 1.00 94.19 94 PRO A C 1
ATOM 747 O O . PRO A 1 94 ? -11.992 -3.343 -4.466 1.00 94.19 94 PRO A O 1
ATOM 750 N N . ARG A 1 95 ? -13.789 -2.766 -5.669 1.00 94.50 95 ARG A N 1
ATOM 751 C CA . ARG A 1 95 ? -14.241 -4.151 -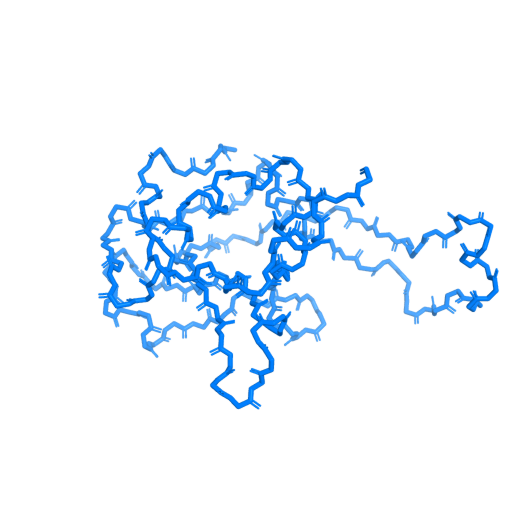5.901 1.00 94.50 95 ARG A CA 1
ATOM 752 C C . ARG A 1 95 ? -13.209 -4.986 -6.663 1.00 94.50 95 ARG A C 1
ATOM 754 O O . ARG A 1 95 ? -13.129 -6.195 -6.463 1.00 94.50 95 ARG A O 1
ATOM 761 N N . THR A 1 96 ? -12.365 -4.342 -7.470 1.00 94.00 96 THR A N 1
ATOM 762 C CA . THR A 1 96 ? -11.281 -5.006 -8.209 1.00 94.00 96 THR A CA 1
ATOM 763 C C . THR A 1 96 ? -10.127 -5.476 -7.316 1.00 94.00 96 THR A C 1
ATOM 765 O O . THR A 1 96 ? -9.267 -6.225 -7.775 1.00 94.00 96 THR A O 1
ATOM 768 N N . MET A 1 97 ? -10.118 -5.131 -6.020 1.00 93.69 97 MET A N 1
ATOM 769 C CA . MET A 1 97 ? -9.152 -5.645 -5.035 1.00 93.69 97 MET A CA 1
ATOM 770 C C . MET A 1 97 ? -9.166 -7.174 -4.904 1.00 93.69 97 MET A C 1
ATOM 772 O O . MET A 1 97 ? -8.137 -7.769 -4.572 1.00 93.69 97 MET A O 1
ATOM 776 N N . ALA A 1 98 ? -10.316 -7.814 -5.140 1.00 93.31 98 ALA A N 1
ATOM 777 C CA . ALA A 1 98 ? -10.450 -9.268 -5.057 1.00 93.31 98 ALA A CA 1
ATOM 778 C C . ALA A 1 98 ? -9.740 -9.989 -6.217 1.00 93.31 98 ALA A C 1
ATOM 780 O O . ALA A 1 98 ? -9.171 -11.058 -6.018 1.00 93.31 98 ALA A O 1
ATOM 781 N N . GLU A 1 99 ? -9.750 -9.383 -7.404 1.00 94.06 99 GLU A N 1
ATOM 782 C CA . GLU A 1 99 ? -9.152 -9.925 -8.634 1.00 94.06 99 GLU A CA 1
ATOM 783 C C . GLU A 1 99 ? -7.723 -9.408 -8.871 1.00 94.06 99 GLU A C 1
ATOM 785 O O . GLU A 1 99 ? -6.977 -9.948 -9.689 1.00 94.06 99 GLU A O 1
ATOM 790 N N . GLY A 1 100 ? -7.333 -8.353 -8.153 1.00 95.00 100 GLY A N 1
ATOM 791 C CA . GLY A 1 100 ? -5.992 -7.789 -8.181 1.00 95.00 100 GLY A CA 1
ATOM 792 C C . GLY A 1 100 ? -4.933 -8.693 -7.551 1.00 95.00 100 GLY A C 1
ATOM 793 O O . GLY A 1 100 ? -5.219 -9.676 -6.867 1.00 95.00 100 GLY A O 1
ATOM 794 N N . HIS A 1 101 ? -3.672 -8.316 -7.738 1.00 96.00 101 HIS A N 1
ATOM 795 C CA . HIS A 1 101 ? -2.521 -9.030 -7.185 1.00 96.00 101 HIS A CA 1
ATOM 796 C C . HIS A 1 101 ? -1.567 -8.064 -6.490 1.00 96.00 101 HIS A C 1
ATOM 798 O O . HIS A 1 101 ? -1.488 -6.890 -6.839 1.00 96.00 101 HIS A O 1
ATOM 804 N N . ASP A 1 102 ? -0.831 -8.544 -5.492 1.00 95.75 102 ASP A N 1
ATOM 805 C CA . ASP A 1 102 ? 0.169 -7.710 -4.828 1.00 95.75 102 ASP A CA 1
ATOM 806 C C . ASP A 1 102 ? 1.311 -7.386 -5.801 1.00 95.75 102 ASP A C 1
ATOM 808 O O . ASP A 1 102 ? 1.771 -8.258 -6.541 1.00 95.75 102 ASP A O 1
ATOM 812 N N . LEU A 1 103 ? 1.803 -6.144 -5.771 1.00 92.88 103 LEU A N 1
ATOM 813 C CA . LEU A 1 103 ? 3.040 -5.775 -6.456 1.00 92.88 103 LEU A CA 1
ATOM 814 C C . LEU A 1 103 ? 4.161 -6.697 -5.971 1.00 92.88 103 LEU A C 1
ATOM 816 O O . LEU A 1 103 ? 4.404 -6.797 -4.768 1.00 92.88 103 LEU A O 1
ATOM 820 N N . LEU A 1 104 ? 4.870 -7.335 -6.898 1.00 91.00 104 LEU A N 1
ATOM 821 C CA . LEU A 1 104 ? 5.975 -8.232 -6.579 1.00 91.00 104 LEU A CA 1
ATOM 822 C C . LEU A 1 104 ? 7.323 -7.530 -6.734 1.00 91.00 104 LEU A C 1
ATOM 824 O O . LEU A 1 104 ? 7.528 -6.685 -7.602 1.00 91.00 104 LEU A O 1
ATOM 828 N N . MET A 1 105 ? 8.261 -7.929 -5.887 1.00 84.06 105 MET A N 1
ATOM 829 C CA . MET A 1 105 ? 9.680 -7.662 -6.074 1.00 84.06 105 MET A CA 1
ATOM 830 C C . MET A 1 105 ? 10.259 -8.621 -7.121 1.00 84.06 105 MET A C 1
ATOM 832 O O . MET A 1 105 ? 9.721 -9.707 -7.327 1.00 84.06 105 MET A O 1
ATOM 836 N N . ASP A 1 106 ? 11.422 -8.298 -7.693 1.00 80.31 106 ASP A N 1
ATOM 837 C CA . ASP A 1 106 ? 12.120 -9.141 -8.688 1.00 80.31 106 ASP A CA 1
ATOM 838 C C . ASP A 1 106 ? 12.372 -10.594 -8.235 1.00 80.31 106 ASP A C 1
ATOM 840 O O . ASP A 1 106 ? 12.591 -11.485 -9.051 1.00 80.31 106 ASP A O 1
ATOM 844 N N . TYR A 1 107 ? 12.379 -10.841 -6.923 1.00 79.19 107 TYR A N 1
ATOM 845 C CA . TYR A 1 107 ? 12.544 -12.165 -6.320 1.00 79.19 107 TYR A CA 1
ATOM 846 C C . TYR A 1 107 ? 11.212 -12.881 -6.023 1.00 79.19 107 TYR A C 1
ATOM 848 O O . TYR A 1 107 ? 11.202 -13.886 -5.318 1.00 79.19 107 TYR A O 1
ATOM 856 N N . GLY A 1 108 ? 10.092 -12.372 -6.544 1.00 84.00 108 GLY A N 1
ATOM 857 C CA . GLY A 1 108 ? 8.780 -13.025 -6.534 1.00 84.00 108 GLY A CA 1
ATOM 858 C C . GLY A 1 108 ? 7.965 -12.869 -5.250 1.00 84.00 108 GLY A C 1
ATOM 859 O O . GLY A 1 108 ? 6.847 -13.369 -5.184 1.00 84.00 108 GLY A O 1
ATOM 860 N N . LEU A 1 109 ? 8.482 -12.179 -4.229 1.00 88.50 109 LEU A N 1
ATOM 861 C CA . LEU A 1 109 ? 7.718 -11.902 -3.009 1.00 88.50 109 LEU A CA 1
ATOM 862 C C . LEU A 1 109 ? 6.990 -10.555 -3.100 1.00 88.50 109 LEU A C 1
ATOM 864 O O . LEU A 1 109 ? 7.506 -9.637 -3.742 1.00 88.50 109 LEU A O 1
ATOM 868 N N . PRO A 1 110 ? 5.848 -10.399 -2.405 1.00 92.25 110 PRO A N 1
ATOM 869 C CA . PRO A 1 110 ? 5.145 -9.127 -2.330 1.00 92.25 110 PRO A CA 1
ATOM 870 C C . PRO A 1 110 ? 6.041 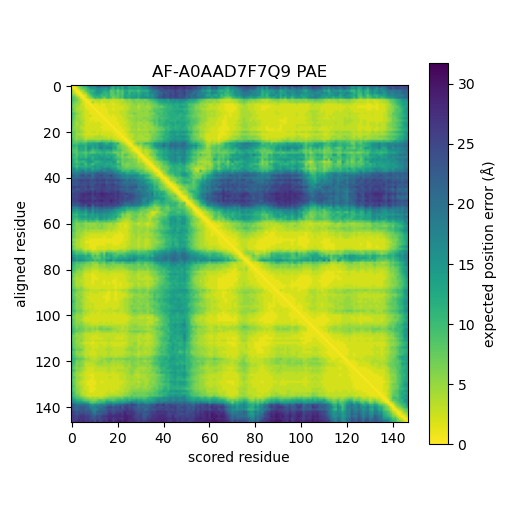-7.998 -1.820 1.00 92.25 110 PRO A C 1
ATOM 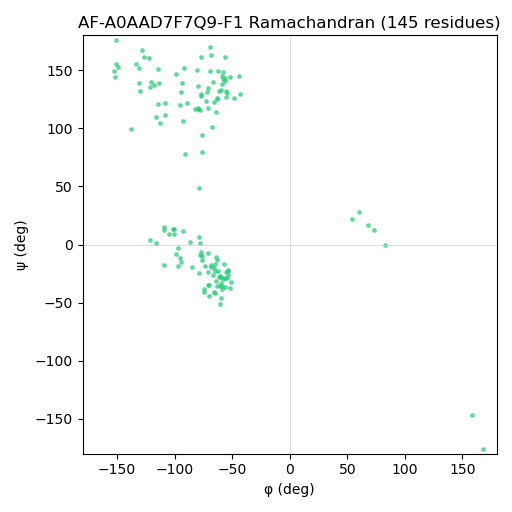872 O O . PRO A 1 110 ? 6.704 -8.126 -0.783 1.00 92.25 110 PRO A O 1
ATOM 875 N N . TRP A 1 111 ? 6.019 -6.873 -2.529 1.00 90.88 111 TRP A N 1
ATOM 876 C CA . TRP A 1 111 ? 6.528 -5.608 -2.032 1.00 90.88 111 TRP A CA 1
ATOM 877 C C . TRP A 1 111 ? 5.752 -5.225 -0.775 1.00 90.88 111 TRP A C 1
ATOM 879 O O . TRP A 1 111 ? 4.520 -5.296 -0.729 1.00 90.88 111 TRP A O 1
ATOM 889 N N . LYS A 1 112 ? 6.484 -4.832 0.266 1.00 90.69 112 LYS A N 1
ATOM 890 C CA . LYS A 1 112 ? 5.887 -4.484 1.548 1.00 90.69 112 LYS A CA 1
ATOM 891 C C . LYS A 1 112 ? 6.737 -3.488 2.319 1.00 90.69 112 LYS A C 1
ATOM 893 O O . LYS A 1 112 ? 7.963 -3.547 2.257 1.00 90.69 112 LYS A O 1
ATOM 898 N N . ILE A 1 113 ? 6.085 -2.648 3.116 1.00 89.81 113 ILE A N 1
ATOM 899 C CA . ILE A 1 113 ? 6.728 -1.863 4.173 1.00 89.81 113 ILE A CA 1
ATOM 900 C C . ILE A 1 113 ? 6.294 -2.466 5.513 1.00 89.81 113 ILE A C 1
ATOM 902 O O . ILE A 1 113 ? 5.111 -2.383 5.853 1.00 89.81 113 ILE A O 1
ATOM 906 N N . PRO A 1 114 ? 7.198 -3.111 6.270 1.00 90.12 114 PRO A N 1
ATOM 907 C CA . PRO A 1 114 ? 6.861 -3.672 7.576 1.00 90.12 114 PRO A CA 1
ATOM 908 C C . PRO A 1 114 ? 6.337 -2.598 8.534 1.00 90.12 114 PRO A C 1
ATOM 910 O O . PRO A 1 114 ? 6.847 -1.476 8.537 1.00 90.12 114 PRO A O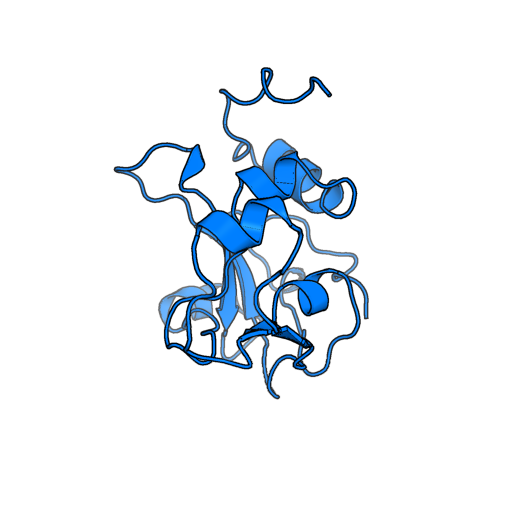 1
ATOM 913 N N . ILE A 1 115 ? 5.381 -2.948 9.400 1.00 88.50 115 ILE A N 1
ATOM 914 C CA . ILE A 1 115 ? 4.827 -2.010 10.390 1.00 88.50 115 ILE A CA 1
ATOM 915 C C . ILE A 1 115 ? 5.922 -1.412 11.284 1.00 88.50 115 ILE A C 1
ATOM 917 O O . ILE A 1 115 ? 5.915 -0.216 11.558 1.00 88.50 115 ILE A O 1
ATOM 921 N N . LEU A 1 116 ? 6.944 -2.202 11.632 1.00 85.88 116 LEU A N 1
ATOM 922 C CA . LEU A 1 116 ? 8.099 -1.738 12.406 1.00 85.88 116 LEU A CA 1
ATOM 923 C C . LEU A 1 116 ? 8.868 -0.603 11.709 1.00 85.88 116 LEU A C 1
ATOM 925 O O . LEU A 1 116 ? 9.403 0.301 12.354 1.00 85.88 116 LEU A O 1
ATOM 929 N N . GLU A 1 117 ? 8.909 -0.621 10.379 1.00 85.81 117 GLU A N 1
ATOM 930 C CA . GLU A 1 117 ? 9.539 0.445 9.615 1.00 85.81 117 GLU A CA 1
ATOM 931 C C . GLU A 1 117 ? 8.676 1.714 9.586 1.00 85.81 117 GLU A C 1
ATOM 933 O O . GLU A 1 117 ? 9.206 2.822 9.700 1.00 85.81 117 GLU A O 1
ATOM 938 N N . LEU A 1 118 ? 7.352 1.559 9.479 1.00 85.50 118 LEU A N 1
ATOM 939 C CA . LEU A 1 118 ? 6.408 2.681 9.524 1.00 85.50 118 LEU A CA 1
ATOM 940 C C . LEU A 1 118 ? 6.499 3.445 10.853 1.00 85.50 118 LEU A C 1
ATOM 942 O O . LEU A 1 118 ? 6.414 4.671 10.857 1.00 85.50 118 LEU A O 1
ATOM 946 N N . LEU A 1 119 ? 6.744 2.732 11.954 1.00 83.56 119 LEU A N 1
ATOM 947 C CA . LEU A 1 119 ? 6.897 3.309 13.293 1.00 83.56 119 LEU A CA 1
ATOM 948 C C . LEU A 1 119 ? 8.231 4.029 13.497 1.00 83.56 119 LEU A C 1
ATOM 950 O O . LEU A 1 119 ? 8.279 5.075 14.137 1.00 83.56 119 LEU A O 1
ATOM 954 N N . SER A 1 120 ? 9.321 3.459 12.982 1.00 82.00 120 SER A N 1
ATOM 955 C CA . SER A 1 120 ? 10.680 3.914 13.306 1.00 82.00 120 SER A CA 1
ATOM 956 C C . SER A 1 120 ? 11.162 5.084 12.449 1.00 82.00 120 SER A C 1
ATOM 958 O O . SER A 1 120 ? 12.113 5.770 12.819 1.00 82.00 120 SER A O 1
ATOM 960 N N . ARG A 1 121 ? 10.546 5.339 11.286 1.00 81.50 121 ARG A N 1
ATOM 961 C CA . ARG A 1 121 ? 11.066 6.321 10.318 1.00 81.50 121 ARG A CA 1
ATOM 962 C C . ARG A 1 121 ? 10.124 7.508 10.162 1.00 81.50 121 ARG A C 1
ATOM 964 O O . ARG A 1 121 ? 9.013 7.380 9.658 1.00 81.50 121 ARG A O 1
ATOM 971 N N . ALA A 1 122 ? 10.628 8.709 10.456 1.00 80.81 122 ALA A N 1
ATOM 972 C CA . ALA A 1 122 ? 9.860 9.959 10.395 1.00 80.81 122 ALA A CA 1
ATOM 973 C C . ALA A 1 122 ? 9.167 10.224 9.041 1.00 80.81 122 ALA A C 1
ATOM 975 O O . ALA A 1 122 ? 8.108 10.845 8.998 1.00 80.81 122 ALA A O 1
ATOM 976 N N . ARG A 1 123 ? 9.725 9.718 7.935 1.00 80.69 123 ARG A N 1
ATOM 977 C CA . ARG A 1 123 ? 9.135 9.829 6.590 1.00 80.69 123 ARG A CA 1
ATOM 978 C C . ARG A 1 123 ? 7.795 9.099 6.418 1.00 80.69 123 ARG A C 1
ATOM 980 O O . ARG A 1 123 ? 7.100 9.363 5.444 1.00 80.69 123 ARG A O 1
ATOM 987 N N . TYR A 1 124 ? 7.444 8.185 7.324 1.00 83.94 124 TYR A N 1
ATOM 988 C CA . TYR A 1 124 ? 6.208 7.399 7.278 1.00 83.94 124 TYR A CA 1
ATOM 989 C C . TYR A 1 124 ? 5.147 7.862 8.282 1.00 83.94 124 TYR A C 1
ATOM 991 O O . TYR A 1 124 ? 4.101 7.227 8.404 1.00 83.94 124 TYR A O 1
ATOM 999 N N . LYS A 1 125 ? 5.360 9.012 8.940 1.00 84.38 125 LYS A N 1
ATOM 1000 C CA . LYS A 1 125 ? 4.410 9.594 9.901 1.00 84.38 125 LYS A CA 1
ATOM 1001 C C . LYS A 1 125 ? 2.989 9.735 9.344 1.00 84.38 125 LYS A C 1
ATOM 1003 O O . LYS A 1 125 ? 2.040 9.470 10.070 1.00 84.38 125 LYS A O 1
ATOM 1008 N N . ASN A 1 126 ? 2.835 10.085 8.063 1.00 86.12 126 ASN A N 1
ATOM 1009 C CA . ASN A 1 126 ? 1.510 10.214 7.443 1.00 86.12 126 ASN A CA 1
ATOM 1010 C C . ASN A 1 126 ? 0.769 8.871 7.361 1.00 86.12 126 ASN A C 1
ATOM 1012 O O . ASN A 1 126 ? -0.414 8.823 7.671 1.00 86.12 126 ASN A O 1
ATOM 1016 N N . PHE A 1 127 ? 1.457 7.774 7.023 1.00 88.44 127 PHE A N 1
ATOM 1017 C CA . PHE A 1 127 ? 0.839 6.444 7.039 1.00 88.44 127 PHE A CA 1
ATOM 1018 C C . PHE A 1 127 ? 0.441 6.032 8.454 1.00 88.44 127 PHE A C 1
ATOM 1020 O O . PHE A 1 127 ? -0.653 5.522 8.654 1.00 88.44 127 PHE A O 1
ATOM 1027 N N . MET A 1 128 ? 1.295 6.301 9.447 1.00 87.25 128 MET A N 1
ATOM 1028 C CA . MET A 1 128 ? 0.970 6.010 10.846 1.00 87.25 128 MET A CA 1
ATOM 1029 C C . MET A 1 128 ? -0.231 6.808 11.353 1.00 87.25 128 MET A C 1
ATOM 1031 O O . MET A 1 128 ? -1.031 6.275 12.121 1.00 87.25 128 MET A O 1
ATOM 1035 N N . LYS A 1 129 ? -0.383 8.059 10.909 1.00 88.50 129 LYS A N 1
ATOM 1036 C CA . LYS A 1 129 ? -1.567 8.866 11.206 1.00 88.50 129 LYS A CA 1
ATOM 1037 C C . LYS A 1 129 ? -2.831 8.197 10.655 1.00 88.50 129 LYS A C 1
ATOM 1039 O O . LYS A 1 129 ? -3.746 7.956 11.432 1.00 88.50 129 LYS A O 1
ATOM 1044 N N . ILE A 1 130 ? -2.829 7.813 9.376 1.00 91.88 130 ILE A N 1
ATOM 1045 C CA . ILE A 1 130 ? -3.969 7.137 8.730 1.00 91.88 130 ILE A CA 1
ATOM 1046 C C . ILE A 1 130 ? -4.298 5.816 9.439 1.00 91.88 130 ILE A C 1
ATOM 1048 O O . ILE A 1 130 ? -5.442 5.586 9.800 1.00 91.88 130 ILE A O 1
ATOM 1052 N N . LEU A 1 131 ? -3.295 4.984 9.743 1.00 90.50 131 LEU A N 1
ATOM 1053 C CA . LEU A 1 131 ? -3.501 3.731 10.487 1.00 90.50 131 LEU A CA 1
ATOM 1054 C C . LEU A 1 131 ? -4.125 3.950 11.869 1.00 90.50 131 LEU A C 1
ATOM 1056 O O . LEU A 1 131 ? -4.905 3.124 12.336 1.00 90.50 131 LEU A O 1
ATOM 1060 N N . THR A 1 132 ? -3.762 5.044 12.537 1.00 90.06 132 THR A N 1
ATOM 1061 C CA . THR A 1 132 ? -4.335 5.404 13.839 1.00 90.06 132 THR A CA 1
ATOM 1062 C C . THR A 1 132 ? -5.790 5.843 13.686 1.00 90.06 132 THR A C 1
ATOM 1064 O O . THR A 1 132 ? -6.636 5.397 14.454 1.00 90.06 132 THR A O 1
ATOM 1067 N N . GLU A 1 133 ? -6.090 6.668 12.679 1.00 91.44 133 GLU A N 1
ATOM 1068 C CA . GLU A 1 133 ? -7.453 7.107 12.343 1.00 91.44 133 GLU A CA 1
ATOM 1069 C C . GLU A 1 133 ? -8.342 5.938 11.894 1.00 91.44 133 GLU A C 1
ATOM 1071 O O . GLU A 1 133 ? -9.535 5.921 12.189 1.00 91.44 133 GLU A O 1
ATOM 1076 N N . ASP A 1 134 ? -7.756 4.925 11.255 1.00 91.12 134 ASP A N 1
ATOM 1077 C CA . ASP A 1 134 ? -8.438 3.689 10.879 1.00 91.12 134 ASP A CA 1
ATOM 1078 C C . ASP A 1 134 ? -8.666 2.722 12.050 1.00 91.12 134 ASP A C 1
ATOM 1080 O O . ASP A 1 134 ? -9.359 1.722 11.885 1.00 91.12 134 ASP A O 1
ATOM 1084 N N . GLY A 1 135 ? -8.077 2.975 13.223 1.00 89.06 135 GLY A N 1
ATOM 1085 C CA . GLY A 1 135 ? -8.098 2.025 14.340 1.00 89.06 135 GLY A CA 1
ATOM 1086 C C . GLY A 1 135 ? -7.286 0.748 14.076 1.00 89.06 135 GLY A C 1
ATOM 1087 O O . GLY A 1 135 ? -7.455 -0.244 14.779 1.00 89.06 135 GLY A O 1
ATOM 1088 N N . LEU A 1 136 ? -6.398 0.770 13.077 1.00 88.19 136 LEU A N 1
ATOM 1089 C CA . LEU A 1 136 ? -5.553 -0.354 12.656 1.00 88.19 136 LEU A CA 1
ATOM 1090 C C . LEU A 1 136 ? -4.128 -0.291 13.224 1.00 88.19 136 LEU A C 1
ATOM 1092 O O . LEU A 1 136 ? -3.342 -1.224 13.047 1.00 88.19 136 LEU A O 1
ATOM 1096 N N . ALA A 1 137 ? -3.758 0.809 13.881 1.00 81.69 137 ALA A N 1
ATOM 1097 C CA . ALA A 1 137 ? -2.468 0.933 14.545 1.00 81.69 137 ALA A CA 1
ATOM 1098 C C . ALA A 1 137 ? -2.354 -0.105 15.683 1.00 81.69 137 ALA A C 1
ATOM 1100 O O . ALA A 1 137 ? -3.216 -0.127 16.565 1.00 81.69 137 ALA A O 1
ATOM 1101 N N . PRO A 1 138 ? -1.305 -0.953 15.715 1.00 71.50 138 PRO A N 1
ATOM 1102 C CA . PRO A 1 138 ? -1.215 -1.981 16.742 1.00 71.50 138 PRO A CA 1
ATOM 1103 C C . PRO A 1 138 ? -1.144 -1.378 18.161 1.00 71.50 138 PRO A C 1
ATOM 1105 O O . PRO A 1 138 ? -0.313 -0.493 18.397 1.00 71.50 138 PRO A O 1
ATOM 1108 N N . PRO A 1 139 ? -1.954 -1.865 19.127 1.00 62.78 139 PRO A N 1
ATOM 1109 C CA . PRO A 1 139 ? -2.033 -1.297 20.480 1.00 62.78 139 PRO A CA 1
ATOM 1110 C C . PRO A 1 139 ? -0.712 -1.348 21.265 1.00 62.78 139 PRO A C 1
ATOM 1112 O O . PRO A 1 139 ? -0.461 -0.514 22.136 1.00 62.78 139 PRO A O 1
ATOM 1115 N N . GLU A 1 140 ? 0.140 -2.328 20.954 1.00 58.25 140 GLU A N 1
ATOM 1116 C CA . GLU A 1 140 ? 1.334 -2.715 21.724 1.00 58.25 140 GLU A CA 1
ATOM 1117 C C . GLU A 1 140 ? 2.547 -1.784 21.524 1.00 58.25 140 GLU A C 1
ATOM 1119 O O . GLU A 1 140 ? 3.609 -1.982 22.109 1.00 58.25 140 GLU A O 1
ATOM 1124 N N . LEU A 1 141 ? 2.415 -0.732 20.716 1.00 54.72 141 LEU A N 1
ATOM 1125 C CA . LEU A 1 141 ? 3.562 0.006 20.178 1.00 54.72 141 LEU A CA 1
ATOM 1126 C C . LEU A 1 141 ? 3.904 1.316 20.896 1.00 54.72 141 LEU A C 1
ATOM 1128 O O . LEU A 1 141 ? 4.747 2.075 20.418 1.00 54.72 141 LEU A O 1
ATOM 1132 N N . LYS A 1 142 ? 3.342 1.560 22.088 1.00 48.38 142 LYS A N 1
ATOM 1133 C CA . LYS A 1 142 ? 3.767 2.682 22.952 1.00 48.38 142 LYS A CA 1
ATOM 1134 C C . LYS A 1 142 ? 5.228 2.567 23.425 1.00 48.38 142 LYS A C 1
ATOM 1136 O O . LYS A 1 142 ? 5.770 3.545 23.925 1.00 48.38 142 LYS A O 1
ATOM 1141 N N . LEU A 1 143 ? 5.866 1.403 23.263 1.00 43.78 143 LEU A N 1
ATOM 1142 C CA . LEU A 1 143 ? 7.182 1.087 23.831 1.00 43.78 143 LEU A CA 1
ATOM 1143 C C . LEU A 1 143 ? 8.394 1.318 22.913 1.00 43.78 143 LEU A C 1
ATOM 1145 O O . LEU A 1 143 ? 9.514 1.291 23.410 1.00 43.78 143 LEU A O 1
ATOM 1149 N N . VAL A 1 144 ? 8.217 1.557 21.609 1.00 45.66 144 VAL A N 1
ATOM 1150 C CA . VAL A 1 144 ? 9.363 1.722 20.677 1.00 45.66 144 VAL A CA 1
ATOM 1151 C C . VAL A 1 144 ? 9.707 3.199 20.429 1.00 45.66 144 VAL A C 1
ATOM 1153 O O . VAL A 1 144 ? 10.705 3.514 19.790 1.00 45.66 144 VAL A O 1
ATOM 1156 N N . ALA A 1 145 ? 8.935 4.131 20.995 1.00 38.44 145 ALA A N 1
ATOM 1157 C CA . ALA A 1 145 ? 9.248 5.560 20.990 1.00 38.44 145 ALA A CA 1
ATOM 1158 C C . ALA A 1 145 ? 10.306 5.921 22.056 1.00 38.44 145 ALA A C 1
ATOM 1160 O O . ALA A 1 145 ? 10.117 6.847 22.836 1.00 38.44 145 ALA A O 1
ATOM 1161 N N . VAL A 1 146 ? 11.409 5.17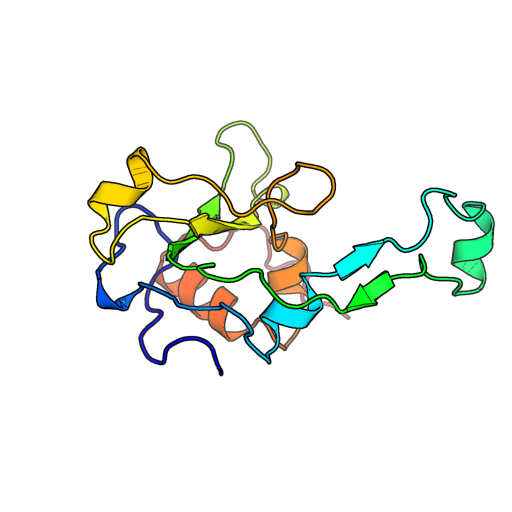5 22.120 1.00 38.22 146 VAL A N 1
ATOM 1162 C CA . VAL A 1 146 ? 12.611 5.566 22.867 1.00 38.22 146 VAL A CA 1
ATOM 1163 C C . VAL A 1 146 ? 13.822 5.219 22.015 1.00 38.22 146 VAL A C 1
ATOM 1165 O O . VAL A 1 146 ? 14.208 4.053 21.953 1.00 38.22 146 VAL A O 1
ATOM 1168 N N . SER A 1 147 ? 14.368 6.232 21.336 1.00 34.03 147 SER A N 1
ATOM 1169 C CA . SER A 1 147 ? 15.793 6.505 21.040 1.00 34.03 147 SER A CA 1
ATOM 1170 C C . SER A 1 147 ? 15.876 7.638 20.021 1.00 34.03 147 SER A C 1
ATOM 1172 O O . SER A 1 147 ? 15.503 7.399 18.850 1.00 34.03 147 SER A O 1
#

Nearest PDB structures (foldseek):
  7p3z-assembly1_M  TM=2.638E-01  e=4.578E+00  Saccharomyces cerevisiae